Protein AF-A0A950SAN7-F1 (afdb_monomer_lite)

pLDDT: mean 71.08, std 11.96, range [34.56, 84.56]

Secondary structure (DSSP, 8-state):
-EETTTEEEEEEEEETTEEEEEETTTEEEEEEHHHHHHHT-S-----

Foldseek 3Di:
DQAPVQGDWDFDDDPPQWTWIQGPRPGIDIDGNVCCVVVVRDDDPDD

Radius of gyration: 9.88 Å; chains: 1; bounding box: 24×24×24 Å

Sequence (47 aa):
MTHAKWGAGTVGQVEDGQVTVVFDTVGYRTLDASLVAERGLLERLAE

Structure (mmCIF, N/CA/C/O backbone):
data_AF-A0A950SAN7-F1
#
_entry.id   AF-A0A950SAN7-F1
#
loop_
_atom_site.group_PDB
_atom_site.id
_atom_site.type_symbol
_atom_site.label_atom_id
_atom_site.label_alt_id
_atom_site.label_comp_id
_atom_site.label_asym_id
_atom_site.label_entity_id
_atom_site.label_seq_id
_atom_site.pdbx_PDB_ins_code
_atom_site.Cartn_x
_atom_site.Cartn_y
_atom_site.Cartn_z
_atom_site.occupancy
_atom_site.B_iso_or_equiv
_atom_site.auth_seq_id
_atom_site.auth_comp_id
_atom_site.auth_asym_id
_atom_site.auth_atom_id
_atom_site.pdbx_PDB_model_num
ATOM 1 N N . MET A 1 1 ? 2.168 -10.150 -4.113 1.00 60.53 1 MET A N 1
ATOM 2 C CA . MET A 1 1 ? 1.024 -9.490 -4.791 1.00 60.53 1 MET A CA 1
ATOM 3 C C . MET A 1 1 ? 1.560 -8.768 -6.016 1.00 60.53 1 MET A C 1
ATOM 5 O O . MET A 1 1 ? 2.696 -8.327 -5.934 1.00 60.53 1 MET A O 1
ATOM 9 N N . THR A 1 2 ? 0.806 -8.594 -7.098 1.00 56.00 2 THR A N 1
ATOM 10 C CA . THR A 1 2 ? 1.267 -7.778 -8.238 1.00 56.00 2 THR A CA 1
ATOM 11 C C . THR A 1 2 ? 0.179 -6.785 -8.597 1.00 56.00 2 THR A C 1
ATOM 13 O O . THR A 1 2 ? -0.897 -7.173 -9.031 1.00 56.00 2 THR A O 1
ATOM 16 N N . HIS A 1 3 ? 0.440 -5.501 -8.381 1.00 63.16 3 HIS A N 1
ATOM 17 C CA . HIS A 1 3 ? -0.501 -4.430 -8.667 1.00 63.16 3 HIS A CA 1
ATOM 18 C C . HIS A 1 3 ? -0.130 -3.781 -10.002 1.00 63.16 3 HIS A C 1
ATOM 20 O O . HIS A 1 3 ? 1.000 -3.330 -10.178 1.00 63.16 3 HIS A O 1
ATOM 26 N N . ALA A 1 4 ? -1.074 -3.662 -10.939 1.00 57.31 4 ALA A N 1
ATOM 27 C CA . ALA A 1 4 ? -0.798 -3.188 -12.307 1.00 57.31 4 ALA A CA 1
ATOM 28 C C . ALA A 1 4 ? -0.145 -1.789 -12.381 1.00 57.31 4 ALA A C 1
ATOM 30 O O . ALA A 1 4 ? 0.515 -1.452 -13.357 1.00 57.31 4 ALA A O 1
ATOM 31 N N . LYS A 1 5 ? -0.325 -0.973 -11.335 1.00 61.62 5 LYS A N 1
ATOM 32 C CA . LYS A 1 5 ? 0.205 0.395 -11.234 1.00 61.62 5 LYS A CA 1
ATOM 33 C C . LYS A 1 5 ? 1.498 0.514 -10.416 1.00 61.62 5 LYS A C 1
ATOM 35 O O . LYS A 1 5 ? 2.190 1.517 -10.541 1.00 61.62 5 LYS A O 1
ATOM 40 N N . TRP A 1 6 ? 1.792 -0.463 -9.558 1.00 67.00 6 TRP A N 1
ATOM 41 C CA . TRP A 1 6 ? 2.855 -0.371 -8.544 1.00 67.00 6 TRP A CA 1
ATOM 42 C C . TRP A 1 6 ? 3.788 -1.585 -8.514 1.00 67.00 6 TRP A C 1
ATOM 44 O O . TRP A 1 6 ? 4.710 -1.614 -7.710 1.00 67.00 6 TRP A O 1
ATOM 54 N N . GLY A 1 7 ? 3.572 -2.566 -9.391 1.00 69.06 7 GLY A N 1
ATOM 55 C CA . GLY A 1 7 ? 4.398 -3.762 -9.486 1.00 69.06 7 GLY A CA 1
ATOM 56 C C . GLY A 1 7 ? 4.15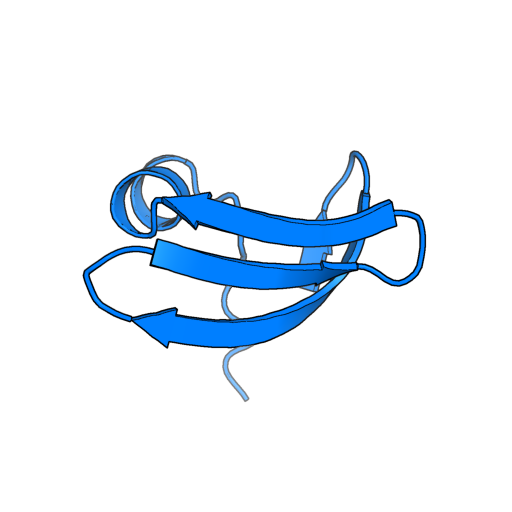2 -4.752 -8.351 1.00 69.06 7 GLY A C 1
ATOM 57 O O . GLY A 1 7 ? 3.076 -4.788 -7.745 1.00 69.06 7 GLY A O 1
ATOM 58 N N . ALA A 1 8 ? 5.148 -5.600 -8.101 1.00 67.38 8 ALA A N 1
ATOM 59 C CA . ALA A 1 8 ? 5.084 -6.577 -7.031 1.00 67.38 8 ALA A CA 1
ATOM 60 C C . ALA A 1 8 ? 5.160 -5.894 -5.655 1.00 67.38 8 ALA A C 1
ATOM 62 O O . ALA A 1 8 ? 5.981 -5.006 -5.422 1.00 67.38 8 ALA A O 1
ATOM 63 N N . GLY A 1 9 ? 4.291 -6.315 -4.745 1.00 72.62 9 GLY A N 1
ATOM 64 C CA . GLY A 1 9 ? 4.258 -5.849 -3.366 1.00 72.62 9 GLY A CA 1
ATOM 65 C C . GLY A 1 9 ? 4.058 -6.986 -2.371 1.00 72.62 9 GLY A C 1
ATOM 66 O O . GLY A 1 9 ? 3.574 -8.079 -2.705 1.00 72.62 9 GLY A O 1
ATOM 67 N N . THR A 1 10 ? 4.402 -6.699 -1.127 1.00 73.62 10 THR A N 1
ATOM 68 C CA . THR A 1 10 ? 4.273 -7.593 0.021 1.00 73.62 10 THR A CA 1
ATOM 69 C C . THR A 1 10 ? 3.430 -6.895 1.080 1.00 73.62 10 THR A C 1
ATOM 71 O O . THR A 1 10 ? 3.669 -5.730 1.397 1.00 73.62 10 THR A O 1
ATOM 74 N N . VAL A 1 11 ? 2.405 -7.576 1.604 1.00 75.31 11 VAL A N 1
ATOM 75 C CA . VAL A 1 11 ? 1.606 -7.019 2.704 1.00 75.31 11 VAL A CA 1
ATOM 76 C C . VAL A 1 11 ? 2.492 -7.059 3.938 1.00 75.31 11 VAL A C 1
ATOM 78 O O . VAL A 1 11 ? 2.972 -8.126 4.306 1.00 75.31 11 VAL A O 1
ATOM 81 N N . GLY A 1 12 ? 2.740 -5.899 4.534 1.00 73.00 12 GLY A N 1
ATOM 82 C CA . GLY A 1 12 ? 3.515 -5.795 5.763 1.00 73.00 12 GLY A CA 1
ATOM 83 C C . GLY A 1 12 ? 2.636 -5.971 6.996 1.00 73.00 12 GLY A C 1
ATOM 84 O O . GLY A 1 12 ? 2.931 -6.800 7.847 1.00 73.00 12 GLY A O 1
ATOM 85 N N . GLN A 1 13 ? 1.547 -5.202 7.084 1.00 76.56 13 GLN A N 1
ATOM 86 C CA . GLN A 1 13 ? 0.718 -5.129 8.291 1.00 76.56 13 GLN A CA 1
ATOM 87 C C . GLN A 1 13 ? -0.748 -4.888 7.943 1.00 76.56 13 GLN A C 1
ATOM 89 O O . GLN A 1 13 ? -1.044 -4.157 6.999 1.00 76.56 13 GLN A O 1
ATOM 94 N N . VAL A 1 14 ? -1.658 -5.484 8.714 1.00 79.38 14 VAL A N 1
ATOM 95 C CA . VAL A 1 14 ? -3.104 -5.250 8.617 1.00 79.38 14 VAL A CA 1
ATOM 96 C C . VAL A 1 14 ? -3.620 -4.883 10.000 1.00 79.38 14 VAL A C 1
ATOM 98 O O . VAL A 1 14 ? -3.597 -5.726 10.890 1.00 79.38 14 VAL A O 1
ATOM 101 N N . GLU A 1 15 ? -4.072 -3.647 10.185 1.00 79.56 15 GLU A N 1
ATOM 102 C CA . GLU A 1 15 ? -4.606 -3.159 11.459 1.00 79.56 15 GLU A CA 1
ATOM 103 C C . GLU A 1 15 ? -5.755 -2.183 11.241 1.00 79.56 15 GLU A C 1
ATOM 105 O O . GLU A 1 15 ? -5.718 -1.382 10.314 1.00 79.56 15 GLU A O 1
ATOM 110 N N . ASP A 1 16 ? -6.770 -2.256 12.105 1.00 79.62 16 ASP A N 1
ATOM 111 C CA . ASP A 1 16 ? -7.921 -1.336 12.134 1.00 79.62 16 ASP A CA 1
ATOM 112 C C . ASP A 1 16 ? -8.637 -1.163 10.778 1.00 79.62 16 ASP A C 1
ATOM 114 O O . ASP A 1 16 ? -9.144 -0.102 10.432 1.00 79.62 16 ASP A O 1
ATOM 118 N N . GLY A 1 17 ? -8.645 -2.215 9.952 1.00 79.06 17 GLY A N 1
ATOM 119 C CA . GLY A 1 17 ? -9.212 -2.131 8.606 1.00 79.06 17 GLY A CA 1
ATOM 120 C C . GLY A 1 17 ? -8.345 -1.350 7.616 1.00 79.06 17 GLY A C 1
ATOM 121 O O . GLY A 1 17 ? -8.818 -1.034 6.533 1.00 79.06 17 GLY A O 1
ATOM 122 N N . GLN A 1 18 ? -7.076 -1.090 7.925 1.00 82.69 18 GLN A N 1
ATOM 123 C CA . GLN A 1 18 ? -6.059 -0.635 6.983 1.00 82.69 18 GLN A CA 1
ATOM 124 C C . GLN A 1 18 ? -5.015 -1.723 6.730 1.00 82.69 18 GLN A C 1
ATOM 126 O O . GLN A 1 18 ? -4.582 -2.451 7.619 1.00 82.69 18 GLN A O 1
ATOM 131 N N . VAL A 1 19 ? -4.593 -1.824 5.478 1.00 83.69 19 VAL A N 1
ATOM 132 C CA . VAL A 1 19 ? -3.553 -2.714 4.975 1.00 83.69 19 VAL A CA 1
ATOM 133 C C . VAL A 1 19 ? -2.362 -1.854 4.569 1.00 83.69 19 VAL A C 1
ATOM 135 O O . VAL A 1 19 ? -2.469 -0.980 3.715 1.00 83.69 19 VAL A O 1
ATOM 138 N N . THR A 1 20 ? -1.203 -2.098 5.165 1.00 84.56 20 THR A N 1
ATOM 139 C CA . THR A 1 20 ? 0.059 -1.510 4.722 1.00 84.56 20 THR A CA 1
ATOM 140 C C . THR A 1 20 ? 0.765 -2.499 3.815 1.00 84.56 20 THR A C 1
ATOM 142 O O . THR A 1 20 ? 1.123 -3.606 4.219 1.00 84.56 20 THR A O 1
ATOM 145 N N . VAL A 1 21 ? 0.980 -2.085 2.575 1.00 81.56 21 VAL A N 1
ATOM 146 C CA . VAL A 1 21 ? 1.685 -2.843 1.550 1.00 81.56 21 VAL A CA 1
ATOM 147 C C . VAL A 1 21 ? 3.016 -2.185 1.257 1.00 81.56 21 VAL A C 1
ATOM 149 O O . VAL A 1 21 ? 3.045 -1.007 0.928 1.00 81.56 21 VAL A O 1
ATOM 152 N N . VAL A 1 22 ? 4.099 -2.950 1.275 1.00 80.50 22 VAL A N 1
ATOM 153 C CA . VAL A 1 22 ? 5.395 -2.5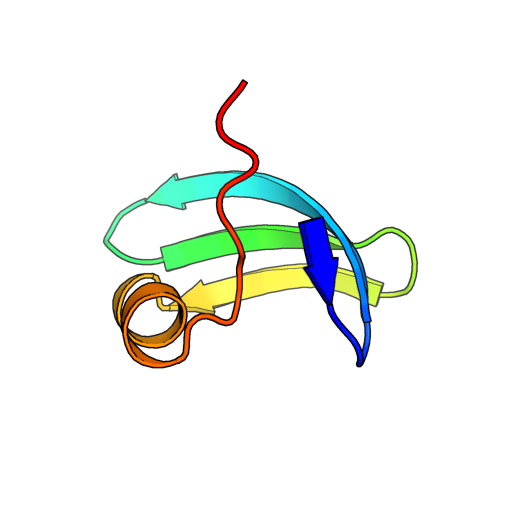31 0.741 1.00 80.50 22 VAL A CA 1
ATOM 154 C C . VAL A 1 22 ? 5.486 -2.960 -0.717 1.00 80.50 22 VAL A C 1
ATOM 156 O O . VAL A 1 22 ? 5.525 -4.148 -1.017 1.00 80.50 22 VAL A O 1
ATOM 159 N N . PHE A 1 23 ? 5.516 -1.996 -1.626 1.00 79.69 23 PHE A N 1
ATOM 160 C CA . PHE A 1 23 ? 5.809 -2.196 -3.039 1.00 79.69 23 PHE A CA 1
ATOM 161 C C . PHE A 1 23 ? 7.288 -1.928 -3.306 1.00 79.69 23 PHE A C 1
ATOM 163 O O . PHE A 1 23 ? 7.836 -0.936 -2.829 1.00 79.69 23 PHE A O 1
ATOM 170 N N . ASP A 1 24 ? 7.917 -2.762 -4.128 1.00 72.62 24 ASP A N 1
ATOM 171 C CA . ASP A 1 24 ? 9.339 -2.615 -4.470 1.00 72.62 24 ASP A CA 1
ATOM 172 C C . ASP A 1 24 ? 9.611 -1.312 -5.247 1.00 72.62 24 ASP A C 1
ATOM 174 O O . ASP A 1 24 ? 10.622 -0.641 -5.066 1.00 72.62 24 ASP A O 1
ATOM 178 N N . THR A 1 25 ? 8.645 -0.890 -6.067 1.00 74.50 25 THR A N 1
ATOM 179 C CA . THR A 1 25 ? 8.807 0.237 -6.997 1.00 74.50 25 THR A CA 1
ATOM 180 C C . THR A 1 25 ? 8.403 1.592 -6.413 1.00 74.50 25 THR A C 1
ATOM 182 O O . THR A 1 25 ? 8.881 2.625 -6.874 1.00 74.50 25 THR A O 1
ATOM 185 N N . VAL A 1 26 ? 7.495 1.617 -5.431 1.00 76.94 26 VAL A N 1
ATOM 186 C CA . VAL A 1 26 ? 6.948 2.864 -4.853 1.00 76.94 26 VAL A CA 1
ATOM 187 C C . VAL A 1 26 ? 7.088 2.955 -3.330 1.00 76.94 26 VAL A C 1
ATOM 189 O O . VAL A 1 26 ? 6.695 3.966 -2.750 1.00 76.94 26 VAL A O 1
ATOM 192 N N . GLY A 1 27 ? 7.649 1.932 -2.680 1.00 80.88 27 GLY A N 1
ATOM 193 C CA . GLY A 1 27 ? 7.769 1.845 -1.225 1.00 80.88 27 GLY A CA 1
ATOM 194 C C . GLY A 1 27 ? 6.469 1.407 -0.548 1.00 80.88 27 GLY A C 1
ATOM 195 O O . GLY A 1 27 ? 5.641 0.720 -1.143 1.00 80.88 27 GLY A O 1
ATOM 196 N N . TYR A 1 28 ? 6.275 1.791 0.715 1.00 81.44 28 TYR A N 1
ATOM 197 C CA . TYR A 1 28 ? 5.082 1.408 1.469 1.00 81.44 28 TYR A CA 1
ATOM 198 C C . TYR A 1 28 ? 3.878 2.317 1.188 1.00 81.44 28 TYR A C 1
ATOM 200 O O . TYR A 1 28 ? 3.985 3.536 1.058 1.00 81.44 28 TYR A O 1
ATOM 208 N N . ARG A 1 29 ? 2.703 1.704 1.096 1.00 81.12 29 ARG A N 1
ATOM 209 C CA . ARG A 1 29 ? 1.407 2.325 0.849 1.00 81.12 29 ARG A CA 1
ATOM 210 C C . ARG A 1 29 ? 0.404 1.731 1.811 1.00 81.12 29 ARG A C 1
ATOM 212 O O . ARG A 1 29 ? 0.215 0.518 1.843 1.00 81.12 29 ARG A O 1
ATOM 219 N N . THR A 1 30 ? -0.276 2.603 2.530 1.00 83.75 30 THR A N 1
ATOM 220 C CA . THR A 1 30 ? -1.417 2.216 3.345 1.00 83.75 30 THR A CA 1
ATOM 221 C C . THR A 1 30 ? -2.681 2.337 2.504 1.00 83.75 30 THR A C 1
ATOM 223 O O . THR A 1 30 ? -2.897 3.337 1.818 1.00 83.75 30 THR A O 1
ATOM 226 N N . LEU A 1 31 ? -3.470 1.274 2.492 1.00 81.12 31 LEU A N 1
ATOM 227 C CA . LEU A 1 31 ? -4.711 1.127 1.750 1.00 81.12 31 LEU A CA 1
ATOM 228 C C . LEU A 1 31 ? -5.800 0.709 2.728 1.00 81.12 31 LEU A C 1
ATOM 230 O O . LEU A 1 31 ? -5.529 0.049 3.725 1.00 81.12 31 LEU A O 1
ATOM 234 N N . ASP A 1 32 ? -7.039 1.052 2.424 1.00 83.00 32 ASP A N 1
ATOM 235 C CA . ASP A 1 32 ? -8.171 0.625 3.234 1.00 83.00 32 ASP A CA 1
ATOM 236 C C . ASP A 1 32 ? -8.518 -0.839 2.921 1.00 83.00 32 ASP A C 1
ATOM 238 O O . ASP A 1 32 ? -8.725 -1.199 1.761 1.00 83.00 32 ASP A O 1
ATOM 242 N N . ALA A 1 33 ? -8.553 -1.703 3.931 1.00 79.19 33 ALA A N 1
ATOM 243 C CA . ALA A 1 33 ? -8.792 -3.136 3.790 1.00 79.19 33 ALA A CA 1
ATOM 244 C C . ALA A 1 33 ? -10.189 -3.428 3.230 1.00 79.19 33 ALA A C 1
ATOM 246 O O . ALA A 1 33 ? -10.334 -4.351 2.427 1.00 79.19 33 ALA A O 1
ATOM 247 N N . SER A 1 34 ? -11.194 -2.617 3.5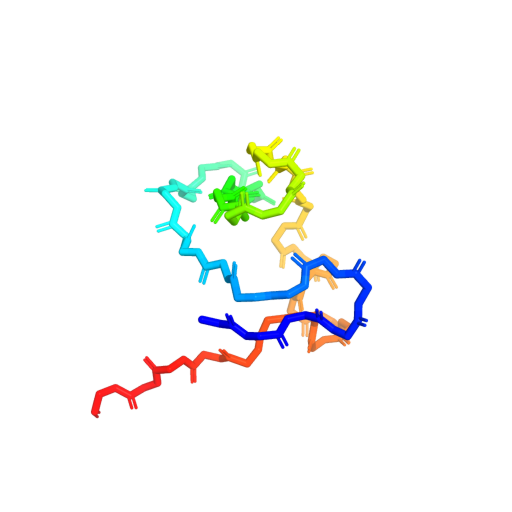79 1.00 79.19 34 SER A N 1
ATOM 248 C CA . SER A 1 34 ? -12.540 -2.750 3.007 1.00 79.19 34 S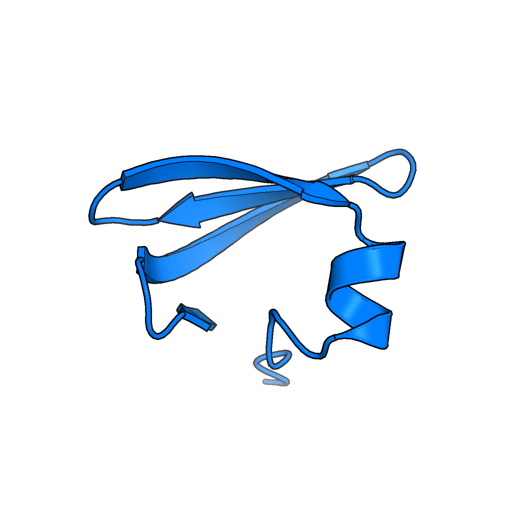ER A CA 1
ATOM 249 C C . SER A 1 34 ? -12.524 -2.436 1.514 1.00 79.19 34 SER A C 1
ATOM 251 O O . SER A 1 34 ? -13.058 -3.197 0.711 1.00 79.19 34 SER A O 1
ATOM 253 N N . LEU A 1 35 ? -11.824 -1.368 1.117 1.00 77.06 35 LEU A N 1
ATOM 254 C CA . LEU A 1 35 ? -11.670 -1.000 -0.290 1.00 77.06 35 LEU A CA 1
ATOM 255 C C . LEU A 1 35 ? -10.870 -2.051 -1.069 1.00 77.06 35 LEU A C 1
ATOM 257 O O . LEU A 1 35 ? -11.199 -2.357 -2.212 1.00 77.06 35 LEU A O 1
ATOM 261 N N . VAL A 1 36 ? -9.828 -2.613 -0.456 1.00 75.06 36 VAL A N 1
ATOM 262 C CA . VAL A 1 36 ? -9.011 -3.679 -1.043 1.00 75.06 36 VAL A CA 1
ATOM 263 C C . VAL A 1 36 ? -9.840 -4.937 -1.290 1.00 75.06 36 VAL A C 1
ATOM 265 O O . VAL A 1 36 ? -9.726 -5.515 -2.372 1.00 75.06 36 VAL A O 1
ATOM 268 N N . ALA A 1 37 ? -10.685 -5.327 -0.333 1.00 73.12 37 ALA A N 1
ATOM 269 C CA . ALA A 1 37 ? -11.578 -6.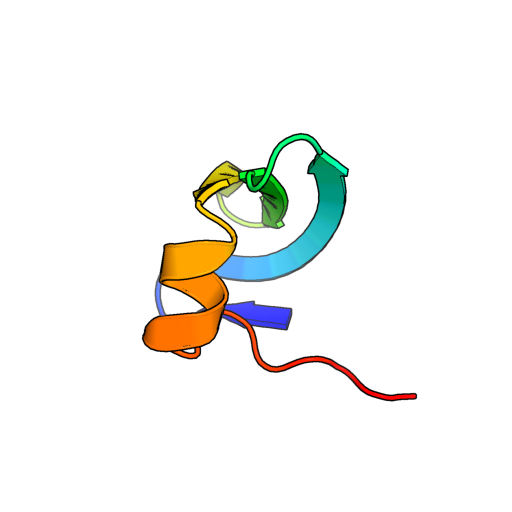472 -0.460 1.00 73.12 37 ALA A CA 1
ATOM 270 C C . ALA A 1 37 ? -12.682 -6.231 -1.504 1.00 73.12 37 ALA A C 1
ATOM 272 O O . ALA A 1 37 ? -12.900 -7.081 -2.363 1.00 73.12 37 ALA A O 1
ATOM 273 N N . GLU A 1 38 ? -13.333 -5.063 -1.487 1.00 72.12 38 GLU A N 1
A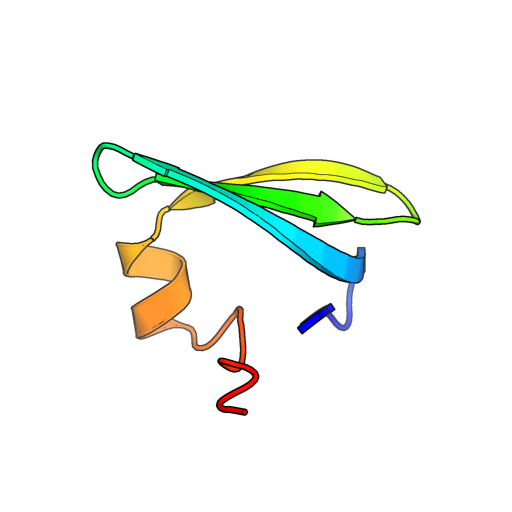TOM 274 C CA . GLU A 1 38 ? -14.406 -4.725 -2.434 1.00 72.12 38 GLU A CA 1
ATOM 275 C C . GLU A 1 38 ? -13.917 -4.579 -3.877 1.00 72.12 38 GLU A C 1
ATOM 277 O O . GLU A 1 38 ? -14.617 -4.933 -4.824 1.00 72.12 38 GLU A O 1
ATOM 282 N N . ARG A 1 39 ? -12.721 -4.019 -4.069 1.00 67.25 39 ARG A N 1
ATOM 283 C CA . ARG A 1 39 ? -12.169 -3.746 -5.402 1.00 67.25 39 ARG A CA 1
ATOM 284 C C . ARG A 1 39 ? -11.239 -4.844 -5.904 1.00 67.25 39 ARG A C 1
ATOM 286 O O . ARG A 1 39 ? -10.743 -4.720 -7.020 1.00 67.25 39 ARG A O 1
ATOM 293 N N . GLY A 1 40 ? -10.991 -5.884 -5.102 1.00 65.94 40 GLY A N 1
ATOM 294 C CA . GLY A 1 40 ? -10.045 -6.950 -5.433 1.00 65.94 40 GLY A CA 1
ATOM 295 C C . GLY A 1 40 ? -8.641 -6.416 -5.727 1.00 65.94 40 GLY A C 1
ATOM 296 O O . GLY A 1 40 ? -7.937 -6.961 -6.568 1.00 65.94 40 GLY A O 1
ATOM 297 N N . LEU A 1 41 ? -8.243 -5.314 -5.077 1.00 65.56 41 LEU A N 1
ATOM 298 C CA . LEU A 1 41 ? -6.965 -4.637 -5.357 1.00 65.56 41 LEU A CA 1
ATOM 299 C C . LEU A 1 41 ? -5.764 -5.514 -4.994 1.00 65.56 41 LEU A C 1
ATOM 301 O O . LEU A 1 41 ? -4.670 -5.314 -5.518 1.00 65.56 41 LEU A O 1
ATOM 305 N N . LEU A 1 42 ? -5.973 -6.482 -4.102 1.00 65.00 42 LEU A N 1
ATOM 306 C CA . LEU A 1 42 ? -4.992 -7.481 -3.722 1.00 65.00 42 LEU A CA 1
ATOM 307 C C . LEU A 1 42 ? -5.601 -8.867 -3.917 1.00 65.00 42 LEU A C 1
ATOM 309 O O . LEU A 1 42 ? -6.457 -9.289 -3.141 1.00 65.00 42 LEU A O 1
ATOM 313 N N . GLU A 1 43 ? -5.134 -9.596 -4.928 1.00 56.88 43 GLU A N 1
ATOM 314 C CA . GLU A 1 43 ? -5.359 -11.036 -4.969 1.00 56.88 43 GLU A CA 1
ATOM 315 C C . GLU A 1 43 ? -4.565 -11.681 -3.831 1.00 56.88 43 GLU A C 1
ATOM 317 O O . GLU A 1 43 ? -3.341 -11.531 -3.720 1.00 56.88 43 GLU A O 1
ATOM 322 N N . ARG A 1 44 ? -5.294 -12.363 -2.943 1.00 49.44 44 ARG A N 1
ATOM 323 C CA . ARG A 1 44 ? -4.721 -13.147 -1.854 1.00 49.44 44 ARG A CA 1
ATOM 324 C C . ARG A 1 44 ? -3.856 -14.230 -2.498 1.00 49.44 44 ARG A C 1
ATOM 326 O O . ARG A 1 44 ? -4.391 -15.094 -3.186 1.00 49.44 44 ARG A O 1
ATOM 333 N N . LEU A 1 45 ? -2.542 -14.200 -2.270 1.00 44.31 45 LEU A N 1
ATOM 334 C CA . LEU A 1 45 ? -1.706 -15.371 -2.523 1.00 44.31 45 LEU A CA 1
ATOM 335 C C . LEU A 1 45 ? -2.079 -16.375 -1.424 1.00 44.31 45 LEU A C 1
ATOM 337 O O . LEU A 1 45 ? -1.541 -16.325 -0.323 1.00 44.31 45 LEU A O 1
ATOM 341 N N . ALA A 1 46 ? -3.133 -17.155 -1.661 1.00 34.56 46 ALA A N 1
ATOM 342 C CA . ALA A 1 46 ? -3.367 -18.353 -0.880 1.00 34.56 46 ALA A CA 1
ATOM 343 C C . ALA A 1 46 ? -2.243 -19.325 -1.254 1.00 34.56 46 ALA A C 1
ATOM 345 O O . ALA A 1 46 ? -2.055 -19.620 -2.434 1.00 34.56 46 ALA A O 1
ATOM 346 N N . GLU A 1 47 ? -1.462 -19.684 -0.244 1.00 37.12 47 GLU A N 1
ATOM 347 C CA . GLU A 1 47 ? -0.460 -20.753 -0.263 1.00 37.12 47 GLU A CA 1
ATOM 348 C C . GLU A 1 47 ? -1.079 -22.088 -0.696 1.00 37.12 47 GLU A C 1
ATOM 350 O O . GLU A 1 47 ? -2.241 -22.356 -0.300 1.00 37.12 47 GLU A O 1
#